Protein AF-A0A3D0JXP5-F1 (afdb_mo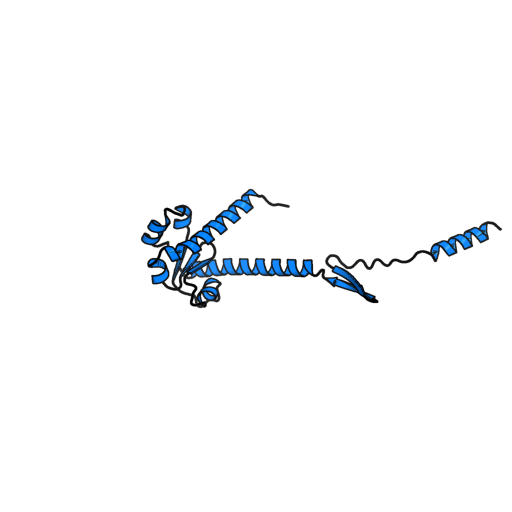nomer)

Sequence (167 aa):
MIAASLRRACLWLLLGAPCTAFAQCPTGQMQICLGSCICIPDPIRVREDGLNLASARLEAWLLQSRQATLNAGTESMPLMIRAQLSSFYDSELLDGVRFRAGMTEEMDAASVLLQHPDVQAVTLVDAGVFRSRAAAEGDAARWGPERWAVQQYVSWRTAEVQQGPQR

Nearest PDB structures (foldseek):
  8reb-assembly1_M  TM=2.096E-01  e=9.221E+00  Klebsiella oxytoca

Foldseek 3Di:
DVVVVVVVVVVVVVVPDPPPVPVPAPPQWDWDDDPHIDTDGDPVVVVVVVVVVVVVVVLVLLVVLVVVLVVVPWDQQDPVLCVVCVVPDPPVLNRQATEDEADDPDPGPFNVVVVPVPQQWDDSLRYIYGPGPCSRPVDSVSCVVVSVVNVVSVVVVVVDVVVPPPD

pLDDT: mean 81.72, std 13.83, range [39.75, 94.69]

Solvent-accessible surface area (backbone atoms only — not comparable to full-atom values): 9756 Å² total; per-residue (Å²): 122,68,70,63,54,55,56,52,55,55,54,55,61,69,74,65,63,79,80,74,73,73,78,75,45,60,93,70,34,40,74,52,74,75,104,55,75,46,68,42,71,33,67,65,55,57,47,51,54,49,51,51,52,51,49,56,50,51,51,52,46,44,54,50,29,33,51,52,48,57,74,73,50,62,43,70,62,54,68,71,45,48,63,71,43,53,86,81,45,59,67,68,62,57,70,66,29,35,32,34,58,45,72,63,97,58,97,28,60,58,39,60,54,52,66,42,84,89,42,53,58,43,61,38,75,55,36,36,39,17,62,32,59,65,54,62,73,72,39,58,74,65,46,48,69,46,49,49,52,32,52,50,54,53,52,51,55,55,50,52,66,73,64,50,88,89,123

Mean predicted aligned error: 12.28 Å

Structure (mmCIF, N/CA/C/O backbone):
data_AF-A0A3D0JXP5-F1
#
_entry.id   AF-A0A3D0JXP5-F1
#
loop_
_atom_site.group_PDB
_atom_site.id
_atom_site.type_symbol
_atom_site.label_atom_id
_atom_site.label_alt_id
_atom_site.label_comp_id
_atom_site.label_asym_id
_atom_site.label_entity_id
_atom_site.label_seq_id
_atom_site.pdbx_PDB_ins_code
_atom_site.Cartn_x
_atom_site.Cartn_y
_atom_site.Cartn_z
_atom_site.occupancy
_atom_site.B_iso_or_equiv
_atom_site.auth_seq_id
_atom_site.auth_comp_id
_atom_site.auth_asym_id
_atom_site.auth_atom_id
_atom_site.pdbx_PDB_model_num
ATOM 1 N N . MET A 1 1 ? 67.309 -6.538 -57.627 1.00 50.81 1 MET A N 1
ATOM 2 C CA . MET A 1 1 ? 66.317 -7.641 -57.565 1.00 50.81 1 MET A CA 1
ATOM 3 C C . MET A 1 1 ? 65.584 -7.753 -56.219 1.00 50.81 1 MET A C 1
ATOM 5 O O . MET A 1 1 ? 64.479 -8.268 -56.218 1.00 50.81 1 MET A O 1
ATOM 9 N N . ILE A 1 2 ? 66.119 -7.221 -55.107 1.00 54.31 2 ILE A N 1
ATOM 10 C CA . ILE A 1 2 ? 65.534 -7.326 -53.746 1.00 54.31 2 ILE A CA 1
ATOM 11 C C . ILE A 1 2 ? 64.316 -6.393 -53.524 1.00 54.31 2 ILE A C 1
ATOM 13 O O . ILE A 1 2 ? 63.362 -6.751 -52.840 1.00 54.31 2 ILE A O 1
ATOM 17 N N . ALA A 1 3 ? 64.287 -5.218 -54.162 1.00 55.81 3 ALA A N 1
ATOM 18 C CA . ALA A 1 3 ? 63.199 -4.244 -53.992 1.00 55.81 3 ALA A CA 1
ATOM 19 C C . ALA A 1 3 ? 61.851 -4.689 -54.605 1.00 55.81 3 ALA A C 1
ATOM 21 O O . ALA A 1 3 ? 60.784 -4.308 -54.125 1.00 55.81 3 ALA A O 1
ATOM 22 N N . ALA A 1 4 ? 61.881 -5.517 -55.655 1.00 55.31 4 ALA A N 1
ATOM 23 C CA . ALA A 1 4 ? 60.673 -5.997 -56.332 1.00 55.31 4 ALA A CA 1
ATOM 24 C C . ALA A 1 4 ? 59.969 -7.121 -55.548 1.00 55.31 4 ALA A C 1
ATOM 26 O O . ALA A 1 4 ? 58.740 -7.205 -55.560 1.00 55.31 4 ALA A O 1
ATOM 27 N N . SER A 1 5 ? 60.735 -7.951 -54.837 1.00 56.38 5 SER A N 1
ATOM 28 C CA . SER A 1 5 ?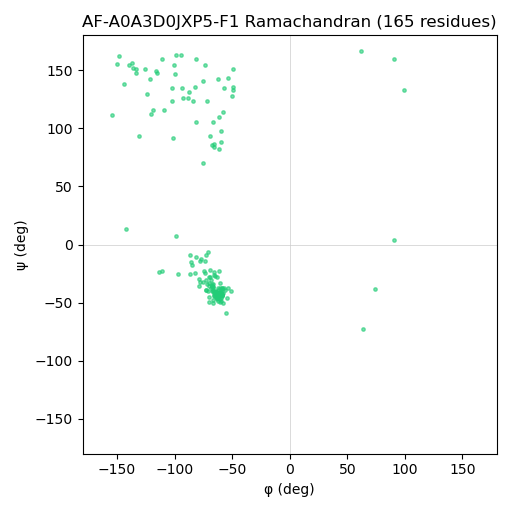 60.227 -9.009 -53.958 1.00 56.38 5 SER A CA 1
ATOM 29 C C . SER A 1 5 ? 59.611 -8.442 -52.676 1.00 56.38 5 SER A C 1
ATOM 31 O O . SER A 1 5 ? 58.537 -8.887 -52.282 1.00 56.38 5 SER A O 1
ATOM 33 N N . LEU A 1 6 ? 60.205 -7.393 -52.091 1.00 57.59 6 LEU A N 1
ATOM 34 C CA . LEU A 1 6 ? 59.637 -6.677 -50.937 1.00 57.59 6 LEU A CA 1
ATOM 35 C C . LEU A 1 6 ? 58.303 -5.990 -51.263 1.00 57.59 6 LEU A C 1
ATOM 37 O O . LEU A 1 6 ? 57.353 -6.075 -50.488 1.00 57.59 6 LEU A O 1
ATOM 41 N N . ARG A 1 7 ? 58.188 -5.374 -52.446 1.00 58.94 7 ARG A N 1
ATOM 42 C CA . ARG A 1 7 ? 56.944 -4.723 -52.888 1.00 58.94 7 ARG A CA 1
ATOM 43 C C . ARG A 1 7 ? 55.806 -5.724 -53.118 1.00 58.94 7 ARG A C 1
ATOM 45 O O . ARG A 1 7 ? 54.659 -5.420 -52.807 1.00 58.94 7 ARG A O 1
ATOM 52 N N . ARG A 1 8 ? 56.117 -6.921 -53.629 1.00 58.47 8 ARG A N 1
ATOM 53 C CA . ARG A 1 8 ? 55.134 -8.002 -53.820 1.00 58.47 8 ARG A CA 1
ATOM 54 C C . ARG A 1 8 ? 54.715 -8.639 -52.495 1.00 58.47 8 ARG A C 1
ATOM 56 O O . ARG A 1 8 ? 53.529 -8.882 -52.317 1.00 58.47 8 ARG A O 1
ATOM 63 N N . ALA A 1 9 ? 55.641 -8.834 -51.556 1.00 60.12 9 ALA A N 1
ATOM 64 C CA . ALA A 1 9 ? 55.318 -9.330 -50.216 1.00 60.12 9 ALA A CA 1
ATOM 65 C C . ALA A 1 9 ? 54.396 -8.362 -49.447 1.00 60.12 9 ALA A C 1
ATOM 67 O O . ALA A 1 9 ? 53.445 -8.797 -48.805 1.00 60.12 9 ALA A O 1
ATOM 68 N N . CYS A 1 10 ? 54.616 -7.051 -49.588 1.00 58.62 10 CYS A N 1
ATOM 69 C CA . CYS A 1 10 ? 53.772 -6.027 -48.964 1.00 58.62 10 CYS A CA 1
ATOM 70 C C . CYS A 1 10 ? 52.346 -5.987 -49.556 1.00 58.62 10 CYS A C 1
ATOM 72 O O . CYS A 1 10 ? 51.373 -5.796 -48.833 1.00 58.62 10 CYS A O 1
ATOM 74 N N . LEU A 1 11 ? 52.208 -6.235 -50.866 1.00 57.44 11 LEU A N 1
ATOM 75 C CA . LEU A 1 11 ? 50.907 -6.329 -51.545 1.00 57.44 11 LEU A CA 1
ATOM 76 C C . LEU A 1 11 ? 50.089 -7.555 -51.106 1.00 57.44 11 LEU A C 1
ATOM 78 O O . LEU A 1 11 ? 48.875 -7.449 -50.972 1.00 57.44 11 LEU A O 1
ATOM 82 N N . TRP A 1 12 ? 50.735 -8.692 -50.829 1.00 58.16 12 TRP A N 1
ATOM 83 C CA . TRP A 1 12 ? 50.047 -9.882 -50.312 1.00 58.16 12 TRP A CA 1
ATOM 84 C C . TRP A 1 12 ? 49.608 -9.736 -48.849 1.00 58.16 12 TRP A C 1
ATOM 86 O O . TRP A 1 12 ? 48.566 -10.269 -48.479 1.00 58.16 12 TRP A O 1
ATOM 96 N N . LEU A 1 13 ? 50.342 -8.968 -48.035 1.00 57.12 13 LEU A N 1
ATOM 97 C CA . LEU A 1 13 ? 49.970 -8.724 -46.637 1.00 57.12 13 LEU A CA 1
ATOM 98 C C . LEU A 1 13 ? 48.723 -7.832 -46.491 1.00 57.12 13 LEU A C 1
ATOM 100 O O . LEU A 1 13 ? 47.986 -7.970 -45.520 1.00 57.12 13 LEU A O 1
ATOM 104 N N . LEU A 1 14 ? 48.459 -6.948 -47.461 1.00 56.75 14 LEU A N 1
ATOM 105 C CA . LEU A 1 14 ? 47.289 -6.060 -47.454 1.00 56.75 14 LEU A CA 1
ATOM 106 C C . LEU A 1 14 ? 46.001 -6.733 -47.960 1.00 56.75 14 LEU A C 1
ATOM 108 O O . LEU A 1 14 ? 44.917 -6.311 -47.572 1.00 56.75 14 LEU A O 1
ATOM 112 N N . LEU A 1 15 ? 46.093 -7.788 -48.782 1.00 56.62 15 LEU A N 1
ATOM 113 C CA . LEU A 1 15 ? 44.920 -8.546 -49.255 1.00 56.62 15 LEU A CA 1
ATOM 114 C C . LEU A 1 15 ? 44.475 -9.669 -48.301 1.00 56.62 15 LEU A C 1
ATOM 116 O O . LEU A 1 15 ? 43.420 -10.261 -48.510 1.00 56.62 15 LEU A O 1
ATOM 120 N N . GLY 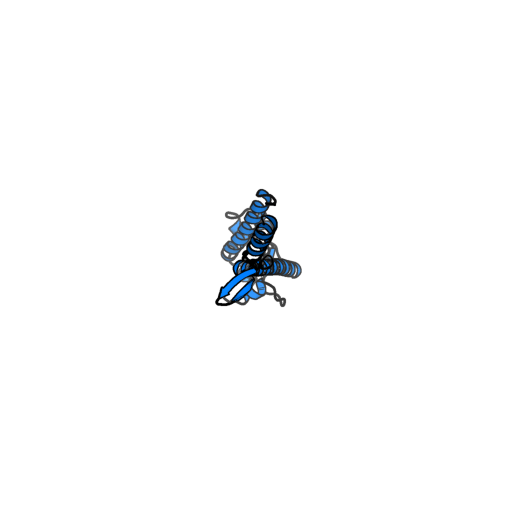A 1 16 ? 45.268 -9.977 -47.272 1.00 50.88 16 GLY A N 1
ATOM 121 C CA . GLY A 1 16 ? 45.022 -11.081 -46.342 1.00 50.88 16 GLY A CA 1
ATOM 122 C C . GLY A 1 16 ? 44.380 -10.687 -45.013 1.00 50.88 16 GLY A C 1
ATOM 123 O O . GLY A 1 16 ? 44.311 -11.533 -44.128 1.00 50.88 16 GLY A O 1
ATOM 124 N N . ALA A 1 17 ? 43.950 -9.436 -44.830 1.00 55.66 17 ALA A N 1
ATOM 125 C CA . ALA A 1 17 ? 43.221 -9.040 -43.630 1.00 55.66 17 ALA A CA 1
ATOM 126 C C . ALA A 1 17 ? 41.746 -9.445 -43.795 1.00 55.66 17 ALA A C 1
ATOM 128 O O . ALA A 1 17 ? 41.033 -8.783 -44.555 1.00 55.66 17 ALA A O 1
ATOM 129 N N . PRO A 1 18 ? 41.244 -10.505 -43.127 1.00 53.53 18 PRO A N 1
ATOM 130 C CA . PRO A 1 18 ? 39.809 -10.682 -43.035 1.00 53.53 18 PRO A CA 1
ATOM 131 C C . PRO A 1 18 ? 39.278 -9.451 -42.304 1.00 53.53 18 PRO A C 1
ATOM 133 O O . PRO A 1 18 ? 39.521 -9.267 -41.112 1.00 53.53 18 PRO A O 1
ATOM 136 N N . CYS A 1 19 ? 38.568 -8.584 -43.024 1.00 46.22 19 CYS A N 1
ATOM 137 C CA . CYS A 1 19 ? 37.633 -7.659 -42.411 1.00 46.22 19 CYS A CA 1
ATOM 138 C C . CYS A 1 19 ? 36.573 -8.513 -41.714 1.00 46.22 19 CYS A C 1
ATOM 140 O O . CYS A 1 19 ? 35.493 -8.754 -42.248 1.00 46.22 19 CYS A O 1
ATOM 142 N N . THR A 1 20 ? 36.870 -8.987 -40.507 1.00 51.84 20 THR A N 1
ATOM 143 C CA . THR A 1 20 ? 35.829 -9.274 -39.537 1.00 51.84 20 THR A CA 1
ATOM 144 C C . THR A 1 20 ? 35.230 -7.917 -39.212 1.00 51.84 20 THR A C 1
ATOM 146 O O . THR A 1 20 ? 35.689 -7.214 -38.311 1.00 51.84 20 THR A O 1
ATOM 149 N N . ALA A 1 21 ? 34.254 -7.501 -40.020 1.00 54.84 21 ALA A N 1
ATOM 150 C CA . ALA A 1 21 ? 33.303 -6.491 -39.623 1.00 54.84 21 ALA A CA 1
ATOM 151 C C . ALA A 1 21 ? 32.608 -7.062 -38.386 1.00 54.84 21 ALA A C 1
ATOM 153 O O . ALA A 1 21 ? 31.624 -7.791 -38.485 1.00 54.84 21 ALA A O 1
ATOM 154 N N . PHE A 1 22 ? 33.182 -6.808 -37.210 1.00 56.94 22 PHE A N 1
ATOM 155 C CA . PHE A 1 22 ? 32.433 -6.878 -35.975 1.00 56.94 22 PHE A CA 1
ATOM 156 C C . PHE A 1 22 ? 31.318 -5.857 -36.162 1.00 56.94 22 PHE A C 1
ATOM 158 O O . PHE A 1 22 ? 31.546 -4.653 -36.054 1.00 56.94 22 PHE A O 1
ATOM 165 N N . ALA A 1 23 ? 30.138 -6.332 -36.550 1.00 58.62 23 ALA A N 1
ATOM 166 C CA . ALA A 1 23 ? 28.923 -5.548 -36.499 1.00 58.62 23 ALA A CA 1
ATOM 167 C C . ALA A 1 23 ? 28.658 -5.299 -35.012 1.00 58.62 23 ALA A C 1
ATOM 169 O O . ALA A 1 23 ? 27.979 -6.067 -34.341 1.00 58.62 23 ALA A O 1
ATOM 170 N N . GLN A 1 24 ? 29.307 -4.275 -34.463 1.00 70.06 24 GLN A N 1
ATOM 171 C CA . GLN A 1 24 ? 29.089 -3.840 -33.097 1.00 70.06 24 GLN A CA 1
ATOM 172 C C . GLN A 1 24 ? 27.693 -3.236 -33.070 1.00 70.06 24 GLN A C 1
ATOM 174 O O . GLN A 1 24 ? 27.493 -2.078 -33.437 1.00 70.06 24 GLN A O 1
ATOM 179 N N . CYS A 1 25 ? 26.707 -4.062 -32.723 1.00 82.44 25 CYS A N 1
ATOM 180 C CA . CYS A 1 25 ? 25.366 -3.574 -32.482 1.00 82.44 25 CYS A CA 1
ATOM 181 C C . CYS A 1 25 ? 25.426 -2.443 -31.438 1.00 82.44 25 CYS A C 1
ATOM 183 O O . CYS A 1 25 ? 26.244 -2.511 -30.513 1.00 82.44 25 CYS A O 1
ATOM 185 N N . PRO A 1 26 ? 24.593 -1.398 -31.580 1.00 85.12 26 PRO A N 1
ATOM 186 C CA . PRO A 1 26 ? 24.478 -0.335 -30.590 1.00 85.12 26 PRO A CA 1
ATOM 187 C C . PRO A 1 26 ? 24.294 -0.890 -29.174 1.00 85.12 26 PRO A C 1
ATOM 189 O O . PRO A 1 26 ? 23.709 -1.959 -28.985 1.00 85.12 26 PRO A O 1
ATOM 192 N N . THR A 1 27 ? 24.753 -0.149 -28.165 1.00 82.62 27 THR A N 1
ATOM 193 C CA . THR A 1 27 ? 24.584 -0.528 -26.757 1.00 82.62 27 THR A CA 1
ATOM 194 C C . THR A 1 27 ? 23.123 -0.882 -26.458 1.00 82.62 27 THR A C 1
ATOM 196 O O . THR A 1 27 ? 22.223 -0.100 -26.751 1.00 82.62 27 THR A O 1
ATOM 199 N N . GLY A 1 28 ? 22.885 -2.056 -25.866 1.00 80.00 28 GLY A N 1
ATOM 200 C CA . GLY A 1 28 ? 21.532 -2.559 -25.580 1.00 80.00 28 GLY A CA 1
ATOM 201 C C . GLY A 1 28 ? 20.915 -3.412 -26.692 1.00 80.00 28 GLY A C 1
ATOM 202 O O . GLY A 1 28 ? 19.769 -3.839 -26.566 1.00 80.00 28 GLY A O 1
ATOM 203 N N . GLN A 1 29 ? 21.665 -3.692 -27.757 1.00 89.19 29 GLN A N 1
ATOM 204 C CA . GLN A 1 29 ? 21.288 -4.645 -28.795 1.00 89.19 29 GLN A CA 1
ATOM 205 C C . GLN A 1 29 ? 22.268 -5.817 -28.827 1.00 89.19 29 GLN A C 1
ATOM 207 O O . GLN A 1 29 ? 23.456 -5.669 -28.539 1.00 89.19 29 GLN A O 1
ATOM 212 N N . MET A 1 30 ? 21.762 -6.984 -29.209 1.00 86.44 30 MET A N 1
ATOM 213 C CA . MET A 1 30 ? 22.559 -8.176 -29.460 1.00 86.44 30 MET A CA 1
ATOM 214 C C . MET A 1 30 ? 22.467 -8.577 -30.929 1.00 86.44 30 MET A C 1
ATOM 216 O O . MET A 1 30 ? 21.448 -8.376 -31.594 1.00 86.44 30 MET A O 1
ATOM 220 N N . GLN A 1 31 ? 23.553 -9.149 -31.434 1.00 89.44 31 GLN A N 1
ATOM 221 C CA . GLN A 1 31 ? 23.626 -9.641 -32.800 1.00 89.44 31 GLN A CA 1
ATOM 222 C C . GLN A 1 31 ? 23.116 -11.082 -32.861 1.00 89.44 31 GLN A C 1
ATOM 224 O O . GLN A 1 31 ? 23.565 -11.934 -32.094 1.00 89.44 31 GLN A O 1
ATOM 229 N N . ILE A 1 32 ? 22.217 -11.368 -33.802 1.00 87.62 32 ILE A N 1
ATOM 230 C CA . ILE A 1 32 ? 21.754 -12.727 -34.107 1.00 87.62 32 ILE A CA 1
ATOM 231 C C . ILE A 1 32 ? 22.009 -12.994 -35.592 1.00 87.62 32 ILE A C 1
ATOM 233 O O . ILE A 1 32 ? 21.648 -12.176 -36.438 1.00 87.62 32 ILE A O 1
ATOM 237 N N . CYS A 1 33 ? 22.646 -14.124 -35.913 1.00 89.88 33 CYS A N 1
ATOM 238 C CA . CYS A 1 33 ? 23.036 -14.481 -37.279 1.00 89.88 33 CYS A CA 1
ATOM 239 C C . CYS A 1 33 ? 22.379 -15.798 -37.719 1.00 89.88 33 CYS A C 1
ATOM 241 O O . CYS A 1 33 ? 22.733 -16.865 -37.225 1.00 89.88 33 CYS A O 1
ATOM 243 N N . LEU A 1 34 ? 21.461 -15.725 -38.687 1.00 86.69 34 LEU A N 1
ATOM 244 C CA . LEU A 1 34 ? 20.938 -16.875 -39.437 1.00 86.69 34 LEU A CA 1
ATOM 245 C C . LEU A 1 34 ? 20.995 -16.533 -40.931 1.00 86.69 34 LEU A C 1
ATOM 247 O O . LEU A 1 34 ? 20.108 -15.863 -41.451 1.00 86.69 34 LEU A O 1
ATOM 251 N N . GLY A 1 35 ? 22.078 -16.914 -41.615 1.00 88.06 35 GLY A N 1
ATOM 252 C CA . GLY A 1 35 ? 22.343 -16.559 -43.023 1.00 88.06 35 GLY A CA 1
ATOM 253 C C . GLY A 1 35 ? 22.768 -15.098 -43.241 1.00 88.06 35 GLY A C 1
ATOM 254 O O . 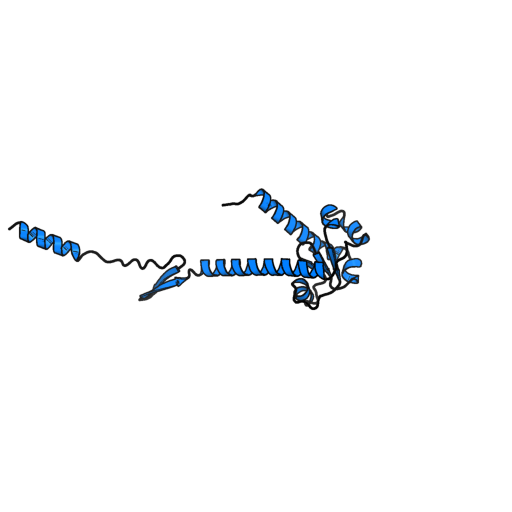GLY A 1 35 ? 23.694 -14.831 -43.999 1.00 88.06 35 GLY A O 1
ATOM 255 N N . SER A 1 36 ? 22.166 -14.165 -42.507 1.00 83.38 36 SER A N 1
ATOM 256 C CA . SER A 1 36 ? 22.589 -12.770 -42.356 1.00 83.38 36 SER A CA 1
ATOM 257 C C . SER A 1 36 ? 22.498 -12.362 -40.888 1.00 83.38 36 SER A C 1
ATOM 259 O O . SER A 1 36 ? 21.677 -12.906 -40.146 1.00 83.38 36 SER A O 1
ATOM 261 N N . CYS A 1 37 ? 23.324 -11.411 -40.465 1.00 88.38 37 CYS A N 1
ATOM 262 C CA . CYS A 1 37 ? 23.288 -10.901 -39.101 1.00 88.38 37 CYS A CA 1
ATOM 263 C C . CYS A 1 37 ? 22.406 -9.659 -38.996 1.00 88.38 37 CYS A C 1
ATOM 265 O O . CYS A 1 37 ? 22.530 -8.742 -39.805 1.00 88.38 37 CYS A O 1
ATOM 267 N N . ILE A 1 38 ? 21.567 -9.619 -37.966 1.00 89.56 38 ILE A N 1
ATOM 268 C CA . ILE A 1 38 ? 20.761 -8.453 -37.601 1.00 89.56 38 ILE A CA 1
ATOM 269 C C . ILE A 1 38 ? 21.007 -8.091 -36.137 1.00 89.56 38 ILE A C 1
ATOM 271 O O . ILE A 1 38 ? 21.311 -8.958 -35.316 1.00 89.56 38 ILE A O 1
ATOM 275 N N . CYS A 1 39 ? 20.871 -6.807 -35.819 1.00 91.19 39 CYS A N 1
ATOM 276 C CA . CYS A 1 39 ? 20.871 -6.326 -34.445 1.00 91.19 39 CYS A CA 1
ATOM 277 C C . CYS A 1 39 ? 19.431 -6.269 -33.940 1.00 91.19 39 CYS A C 1
ATOM 279 O O . CYS A 1 39 ? 18.571 -5.661 -34.576 1.00 91.19 39 CYS A O 1
ATOM 281 N N . ILE A 1 40 ? 19.172 -6.916 -32.810 1.00 90.06 40 ILE A N 1
ATOM 282 C CA . ILE A 1 40 ? 17.863 -6.932 -32.154 1.00 90.06 40 ILE A CA 1
ATOM 283 C C . ILE A 1 40 ? 18.056 -6.371 -30.741 1.00 90.06 40 ILE A C 1
ATOM 285 O O . ILE A 1 40 ? 19.098 -6.635 -30.134 1.00 90.06 40 ILE A O 1
ATOM 289 N N . PRO A 1 41 ? 17.104 -5.586 -30.202 1.00 90.00 41 PRO A N 1
ATOM 290 C CA . PRO A 1 41 ? 17.116 -5.210 -28.793 1.00 90.00 41 PRO A CA 1
ATOM 291 C C . PRO A 1 41 ? 17.312 -6.436 -27.903 1.00 90.00 41 PRO A C 1
ATOM 293 O O . PRO A 1 41 ? 16.686 -7.470 -28.132 1.00 90.00 41 PRO A O 1
ATOM 296 N N . ASP A 1 42 ? 18.180 -6.322 -26.902 1.00 89.25 42 ASP A N 1
ATOM 297 C CA . ASP A 1 42 ? 18.377 -7.385 -25.921 1.00 89.25 42 ASP A CA 1
ATOM 298 C C . ASP A 1 42 ? 17.027 -7.683 -25.233 1.00 89.25 42 ASP A C 1
ATOM 300 O O . ASP A 1 42 ? 16.491 -6.813 -24.535 1.00 89.25 42 ASP A O 1
ATOM 304 N N . PRO A 1 43 ? 16.445 -8.880 -25.433 1.00 86.62 43 PRO A N 1
ATOM 305 C CA . PRO A 1 43 ? 15.106 -9.189 -24.949 1.00 86.62 43 PRO A CA 1
ATOM 306 C C . PRO A 1 43 ? 15.031 -9.198 -23.420 1.00 86.62 43 PRO A C 1
ATOM 308 O O . PRO A 1 43 ? 13.963 -8.935 -22.866 1.00 86.62 43 PRO A O 1
ATOM 311 N N . ILE A 1 44 ? 16.146 -9.467 -22.731 1.00 88.31 44 ILE A N 1
ATOM 312 C CA . ILE A 1 44 ? 16.203 -9.396 -21.272 1.00 88.31 44 ILE A CA 1
ATOM 313 C C . ILE A 1 44 ? 16.109 -7.938 -20.838 1.00 88.31 44 ILE A C 1
ATOM 315 O O . ILE A 1 44 ? 15.249 -7.611 -20.030 1.00 88.31 44 ILE A O 1
ATOM 3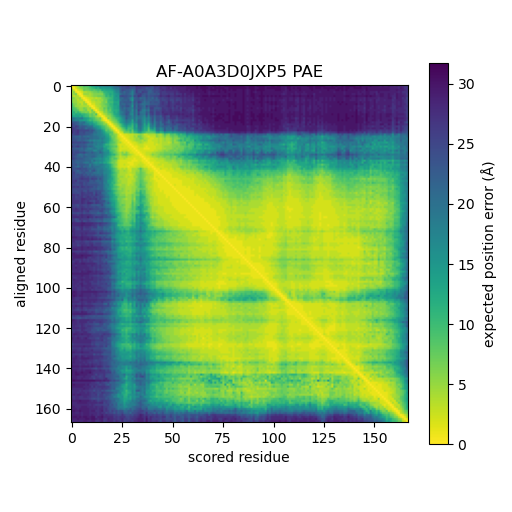19 N N . ARG A 1 45 ? 16.911 -7.045 -21.428 1.00 87.00 45 ARG A N 1
ATOM 320 C CA . ARG A 1 45 ? 16.867 -5.611 -21.096 1.00 87.00 45 ARG A CA 1
ATOM 321 C C . ARG A 1 45 ? 15.513 -4.988 -21.380 1.00 87.00 45 ARG A C 1
ATOM 323 O O . ARG A 1 45 ? 14.970 -4.328 -20.510 1.00 87.00 45 ARG A O 1
ATOM 330 N N . VAL A 1 46 ? 14.935 -5.249 -22.553 1.00 89.50 46 VAL A N 1
ATOM 331 C CA . VAL A 1 46 ? 13.607 -4.722 -22.905 1.00 89.50 46 VAL A CA 1
ATOM 332 C C . VAL A 1 46 ? 12.547 -5.181 -21.903 1.00 89.50 46 VAL A C 1
ATOM 334 O O . VAL A 1 46 ? 11.667 -4.402 -21.537 1.00 89.50 46 VAL A O 1
ATOM 337 N N . ARG A 1 47 ? 12.631 -6.432 -21.432 1.00 92.06 47 ARG A N 1
ATOM 338 C CA . ARG A 1 47 ? 11.731 -6.935 -20.394 1.00 92.06 47 ARG A CA 1
ATOM 339 C C . ARG A 1 47 ? 11.958 -6.228 -19.062 1.00 92.06 47 A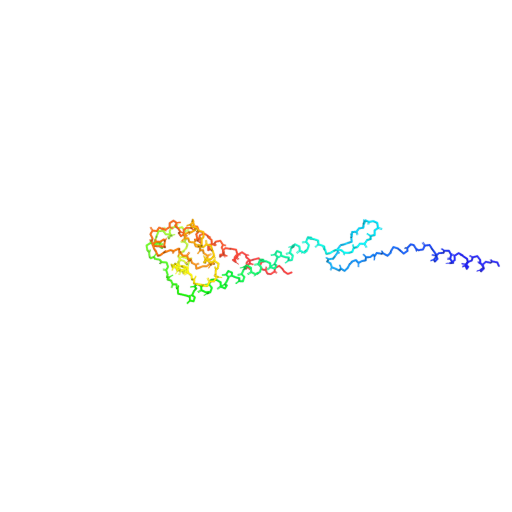RG A C 1
ATOM 341 O O . ARG A 1 47 ? 10.982 -5.777 -18.475 1.00 92.06 47 ARG A O 1
ATOM 348 N N . GLU A 1 48 ? 13.199 -6.134 -18.594 1.00 92.62 48 GLU A N 1
ATOM 349 C CA . GLU A 1 48 ? 13.517 -5.470 -17.323 1.00 92.62 48 GLU A CA 1
ATOM 350 C C . GLU A 1 48 ? 13.119 -3.988 -17.348 1.00 92.62 48 GLU A C 1
ATOM 352 O O . GLU A 1 48 ? 12.453 -3.517 -16.432 1.00 92.62 48 GLU A O 1
ATOM 357 N N . ASP A 1 49 ? 13.417 -3.263 -18.427 1.00 90.75 49 ASP A N 1
ATOM 358 C CA . ASP A 1 49 ? 13.003 -1.868 -18.612 1.00 90.75 49 ASP A CA 1
ATOM 359 C C . ASP A 1 49 ? 11.474 -1.735 -18.610 1.00 90.75 49 ASP A C 1
ATOM 361 O O . ASP A 1 49 ? 10.918 -0.830 -17.984 1.00 90.75 49 ASP A O 1
ATOM 365 N N . GLY A 1 50 ? 10.778 -2.668 -19.268 1.00 92.00 50 GLY A N 1
ATOM 366 C CA . GLY A 1 50 ? 9.319 -2.741 -19.253 1.00 92.00 50 GLY A CA 1
ATOM 367 C C . GLY A 1 50 ? 8.753 -2.984 -17.851 1.00 92.00 50 GLY A C 1
ATOM 368 O O . GLY A 1 50 ? 7.802 -2.310 -17.454 1.00 92.00 50 GLY A O 1
ATOM 369 N N . LEU A 1 51 ? 9.348 -3.903 -17.085 1.00 94.12 51 LEU A N 1
ATOM 370 C CA . LEU A 1 51 ? 8.957 -4.194 -15.703 1.00 94.12 51 LEU A CA 1
ATOM 371 C C . LEU A 1 51 ? 9.227 -3.005 -14.776 1.00 94.12 51 LEU A C 1
ATOM 373 O O . LEU A 1 51 ? 8.360 -2.663 -13.978 1.00 94.12 51 LEU A O 1
ATOM 377 N N . ASN A 1 52 ? 10.371 -2.336 -14.927 1.00 92.44 52 ASN A N 1
ATOM 378 C CA . ASN A 1 52 ? 10.733 -1.143 -14.161 1.00 92.44 52 ASN A CA 1
ATOM 379 C C . ASN A 1 52 ? 9.797 0.036 -14.453 1.00 92.44 52 ASN A C 1
ATOM 381 O O . ASN A 1 52 ? 9.388 0.765 -13.551 1.00 92.44 52 ASN A O 1
ATOM 385 N N . LEU A 1 53 ? 9.414 0.227 -15.717 1.00 94.50 53 LEU A N 1
ATOM 386 C CA . LEU A 1 53 ? 8.428 1.243 -16.070 1.00 94.50 53 LEU A CA 1
ATOM 387 C C . LEU A 1 53 ? 7.054 0.905 -15.481 1.00 94.50 53 LEU A C 1
ATOM 389 O O . LEU A 1 53 ? 6.385 1.783 -14.935 1.00 94.50 53 LEU A O 1
ATOM 393 N N . ALA A 1 54 ? 6.625 -0.354 -15.587 1.00 94.69 54 ALA A N 1
ATOM 394 C CA . ALA A 1 54 ? 5.348 -0.800 -15.044 1.00 94.69 54 ALA A CA 1
ATOM 395 C C . ALA A 1 54 ? 5.295 -0.655 -13.514 1.00 94.69 54 ALA A C 1
ATOM 397 O O . ALA A 1 54 ? 4.296 -0.154 -12.994 1.00 94.69 54 ALA A O 1
ATOM 398 N N . SER A 1 55 ? 6.365 -1.024 -12.803 1.00 93.19 55 SER A N 1
ATOM 399 C CA . SER A 1 55 ? 6.450 -0.895 -11.345 1.00 93.19 55 SER A CA 1
ATOM 400 C C . SER A 1 55 ? 6.386 0.567 -10.906 1.00 93.19 55 SER A C 1
ATOM 402 O O . SER A 1 55 ? 5.553 0.903 -10.067 1.00 93.19 55 SER A O 1
ATOM 404 N N . ALA A 1 56 ? 7.151 1.457 -11.545 1.00 92.75 56 ALA A N 1
ATOM 405 C CA . ALA A 1 56 ? 7.129 2.888 -11.240 1.00 92.75 56 ALA A CA 1
ATOM 406 C C . ALA A 1 56 ? 5.742 3.516 -11.471 1.00 92.75 56 ALA A C 1
ATOM 408 O O . ALA A 1 56 ? 5.292 4.375 -10.711 1.00 92.75 56 ALA A O 1
ATOM 409 N N . ARG A 1 57 ? 5.025 3.083 -12.517 1.00 93.94 57 ARG A N 1
ATOM 410 C CA . ARG A 1 57 ? 3.655 3.552 -12.785 1.00 93.94 57 ARG A CA 1
ATOM 411 C C . ARG A 1 57 ? 2.651 3.021 -11.772 1.00 93.94 57 ARG A C 1
ATOM 413 O O . ARG A 1 57 ? 1.772 3.774 -11.357 1.00 93.94 57 ARG A O 1
ATOM 420 N N . LEU A 1 58 ? 2.780 1.758 -11.377 1.00 92.44 58 LEU A N 1
ATOM 421 C CA . LEU A 1 58 ? 1.940 1.159 -10.346 1.00 92.44 58 LEU A CA 1
ATOM 422 C C . LEU A 1 58 ? 2.142 1.863 -9.001 1.00 92.44 58 LEU A C 1
ATOM 424 O O . LEU A 1 58 ? 1.164 2.229 -8.357 1.00 92.44 58 LEU A O 1
ATOM 428 N N . GLU A 1 59 ? 3.390 2.115 -8.610 1.00 91.62 59 GLU A N 1
ATOM 429 C CA . GLU A 1 59 ? 3.716 2.855 -7.390 1.00 91.62 59 GLU A CA 1
ATOM 430 C C . GLU A 1 59 ? 3.091 4.255 -7.403 1.00 91.62 59 GLU A C 1
ATOM 432 O O . GLU A 1 59 ? 2.374 4.625 -6.471 1.00 91.62 59 GLU A O 1
ATOM 437 N N . ALA A 1 60 ? 3.282 5.009 -8.490 1.00 92.88 60 ALA A N 1
ATOM 438 C CA . ALA A 1 60 ? 2.694 6.336 -8.633 1.00 92.88 60 ALA A CA 1
ATOM 439 C C . ALA A 1 60 ? 1.160 6.302 -8.520 1.00 92.88 60 ALA A C 1
ATOM 441 O O . ALA A 1 60 ? 0.569 7.145 -7.843 1.00 92.88 60 ALA A O 1
ATOM 442 N N . TRP A 1 61 ? 0.511 5.307 -9.132 1.00 93.25 61 TRP A N 1
ATOM 443 C CA . TRP A 1 61 ? -0.938 5.145 -9.048 1.00 93.25 61 TRP A CA 1
ATOM 444 C C . TRP A 1 61 ? -1.412 4.785 -7.634 1.00 93.25 61 TRP A C 1
ATOM 446 O O . TRP A 1 61 ? -2.424 5.325 -7.185 1.00 93.25 61 TRP A O 1
ATOM 456 N N . LEU A 1 62 ? -0.682 3.942 -6.895 1.00 92.06 62 LEU A N 1
ATOM 457 C CA . LEU A 1 62 ? -0.991 3.623 -5.494 1.00 92.06 62 LEU A CA 1
ATOM 458 C C . LEU A 1 62 ? -0.880 4.862 -4.596 1.00 92.06 62 LEU A C 1
ATOM 460 O O . LEU A 1 62 ? -1.775 5.120 -3.789 1.00 92.0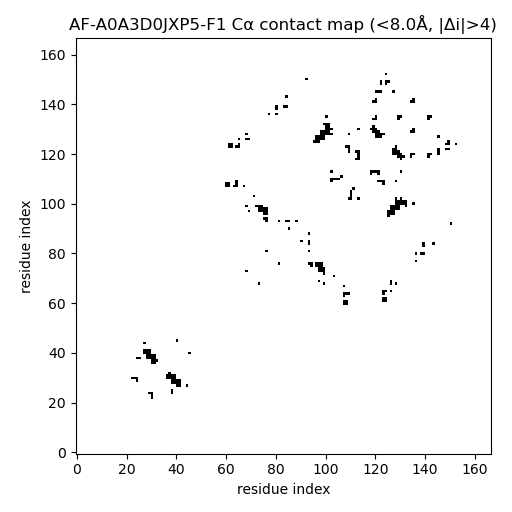6 62 LEU A O 1
ATOM 464 N N . LEU A 1 63 ? 0.177 5.663 -4.765 1.00 93.12 63 LEU A N 1
ATOM 465 C CA . LEU A 1 63 ? 0.375 6.907 -4.014 1.00 93.12 63 LEU A CA 1
ATOM 466 C C . LEU A 1 63 ? -0.700 7.951 -4.342 1.00 93.12 63 LEU A C 1
ATOM 468 O O . LEU A 1 63 ? -1.239 8.591 -3.437 1.00 93.12 63 LEU A O 1
ATOM 472 N N . GLN A 1 64 ? -1.064 8.090 -5.618 1.00 93.31 64 GLN A N 1
ATOM 473 C CA . GLN A 1 64 ? -2.154 8.969 -6.036 1.00 93.31 64 GLN A CA 1
ATOM 474 C C . GLN A 1 64 ? -3.500 8.504 -5.460 1.00 93.31 64 GLN A C 1
ATOM 476 O O . GLN A 1 64 ? -4.242 9.310 -4.903 1.00 93.31 64 GLN A O 1
ATOM 481 N N . SER A 1 65 ? -3.783 7.202 -5.526 1.00 92.94 65 SER A N 1
ATOM 482 C CA . SER A 1 65 ? -5.001 6.588 -4.976 1.00 92.94 65 SER A CA 1
ATOM 483 C C . SER A 1 65 ? -5.118 6.804 -3.467 1.00 92.94 65 SER A C 1
ATOM 485 O O . SER A 1 65 ? -6.192 7.118 -2.946 1.00 92.94 65 SER A O 1
ATOM 487 N N . ARG A 1 66 ? -3.993 6.687 -2.751 1.00 92.44 66 ARG A N 1
ATOM 488 C CA . ARG A 1 66 ? -3.908 7.011 -1.326 1.00 92.44 66 ARG A CA 1
ATOM 489 C C . ARG A 1 66 ? -4.279 8.472 -1.086 1.00 92.44 66 ARG A C 1
ATOM 491 O O . ARG A 1 66 ? -5.098 8.755 -0.216 1.00 92.44 66 ARG A O 1
ATOM 498 N N . GLN A 1 67 ? -3.703 9.401 -1.849 1.00 92.25 67 GLN A N 1
ATOM 499 C CA . GLN A 1 67 ? -3.987 10.823 -1.673 1.00 92.25 67 GLN A CA 1
ATOM 500 C C . GLN A 1 67 ? -5.456 11.157 -1.965 1.00 92.25 67 GLN A C 1
ATOM 502 O O . GLN A 1 67 ? -6.066 11.904 -1.202 1.00 92.25 67 GLN A O 1
ATOM 507 N N . ALA A 1 68 ? -6.045 10.565 -3.006 1.00 90.44 68 ALA A N 1
ATOM 508 C CA . ALA A 1 68 ? -7.472 10.689 -3.302 1.00 90.44 68 ALA A CA 1
ATOM 509 C C . ALA A 1 68 ? -8.339 10.180 -2.138 1.00 90.44 68 ALA A C 1
ATOM 511 O O . ALA A 1 68 ? -9.270 10.860 -1.709 1.00 90.44 68 ALA A O 1
ATOM 512 N N . THR A 1 69 ? -7.973 9.037 -1.547 1.00 90.94 69 THR A N 1
ATOM 513 C CA . THR A 1 69 ? -8.650 8.487 -0.362 1.00 90.94 69 THR A CA 1
ATOM 514 C C . THR A 1 69 ? -8.603 9.454 0.819 1.00 90.94 69 THR A C 1
ATOM 516 O O . THR A 1 69 ? -9.631 9.695 1.450 1.00 90.94 69 THR A O 1
ATOM 519 N N . LEU A 1 70 ? -7.435 10.037 1.105 1.00 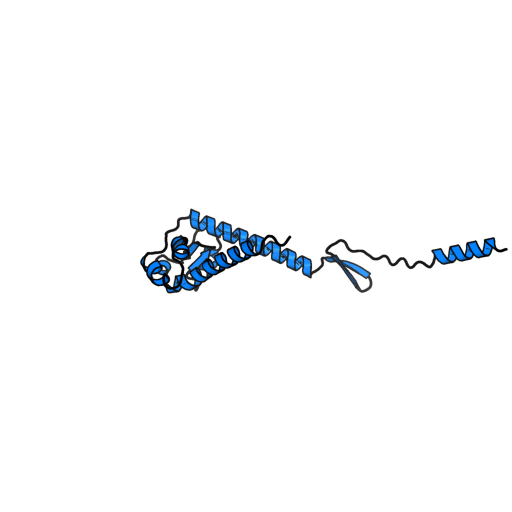91.19 70 LEU A N 1
ATOM 520 C CA . LEU A 1 70 ? -7.281 11.020 2.180 1.00 91.19 70 LEU A CA 1
ATOM 521 C C . LEU A 1 70 ? -8.104 12.289 1.919 1.00 91.19 70 LEU A C 1
ATOM 523 O O . LEU A 1 70 ? -8.773 12.777 2.830 1.00 91.19 70 LEU A O 1
ATOM 527 N N . ASN A 1 71 ? -8.094 12.786 0.679 1.00 90.69 71 ASN A N 1
ATOM 528 C CA . ASN A 1 71 ? -8.827 13.986 0.268 1.00 90.69 71 ASN A CA 1
ATOM 529 C C . ASN A 1 71 ? -10.350 13.793 0.317 1.00 90.69 71 ASN A C 1
ATOM 531 O O . ASN A 1 71 ? -11.073 14.728 0.646 1.00 90.69 71 ASN A O 1
ATOM 535 N N . ALA A 1 72 ? -10.834 12.583 0.028 1.00 88.50 72 ALA A N 1
ATOM 536 C CA . ALA A 1 72 ? -12.249 12.222 0.116 1.00 88.50 72 ALA A CA 1
ATOM 537 C C . ALA A 1 72 ? -12.772 12.128 1.564 1.00 88.50 72 ALA A C 1
ATOM 539 O O . ALA A 1 72 ? -13.972 11.958 1.773 1.00 88.50 72 ALA A O 1
ATOM 540 N N . GLY A 1 73 ? -11.887 12.245 2.558 1.00 90.25 73 GLY A N 1
ATOM 541 C CA . GLY A 1 73 ? -12.218 12.176 3.975 1.00 90.25 73 GLY A CA 1
ATOM 542 C C . GLY A 1 73 ? -11.922 10.805 4.574 1.00 90.25 73 GLY A C 1
ATOM 543 O O . GLY A 1 73 ? -12.276 9.760 4.027 1.00 90.25 73 GLY A O 1
ATOM 544 N N . THR A 1 74 ? -11.265 10.818 5.734 1.00 92.94 74 THR A N 1
ATOM 545 C CA . THR A 1 74 ? -10.923 9.611 6.493 1.00 92.94 74 THR A CA 1
ATOM 546 C C . THR A 1 74 ? -11.112 9.816 7.986 1.00 92.94 74 THR A C 1
ATOM 548 O O . THR A 1 74 ? -10.978 10.926 8.505 1.00 92.94 74 THR A O 1
ATOM 551 N N . GLU A 1 75 ? -11.339 8.719 8.694 1.00 93.38 75 GLU A N 1
ATOM 552 C CA . GLU A 1 75 ? -11.495 8.646 10.141 1.00 93.38 75 GLU A CA 1
ATOM 553 C C . GLU A 1 75 ? -10.305 7.928 10.792 1.00 93.38 75 GLU A C 1
ATOM 555 O O . GLU A 1 75 ? -9.547 7.206 10.139 1.00 93.38 75 GLU A O 1
ATOM 560 N N . SER A 1 76 ? -10.114 8.162 12.093 1.00 92.38 76 SER A N 1
ATOM 561 C CA . SER A 1 76 ? -9.163 7.392 12.907 1.00 92.38 76 SER A CA 1
ATOM 562 C C . SER A 1 76 ? -9.727 6.005 13.182 1.00 92.38 76 SER A C 1
ATOM 564 O O . SER A 1 76 ? -10.942 5.854 13.248 1.00 92.38 76 SER A O 1
ATOM 566 N N . MET A 1 77 ? -8.872 5.012 13.425 1.00 91.12 77 MET A N 1
ATOM 567 C CA . MET A 1 77 ? -9.326 3.672 13.807 1.00 91.12 77 MET A CA 1
ATOM 568 C C . MET A 1 77 ? -10.362 3.709 14.954 1.00 91.12 77 MET A C 1
ATOM 570 O O . MET A 1 77 ? -10.117 4.370 15.970 1.00 91.12 77 MET A O 1
ATOM 574 N N . PRO A 1 78 ? -11.486 2.972 14.847 1.00 92.50 78 PRO A N 1
ATOM 575 C CA . PRO A 1 78 ? -12.456 2.880 15.931 1.00 92.50 78 PRO A CA 1
ATOM 576 C C . PRO A 1 78 ? -11.806 2.356 17.216 1.00 92.50 78 PRO A C 1
ATOM 578 O O . PRO A 1 78 ? -11.088 1.354 17.193 1.00 92.50 78 PRO A O 1
ATOM 581 N N . LEU A 1 79 ? -12.095 2.997 18.354 1.00 92.00 79 LEU A N 1
ATOM 582 C CA . LEU A 1 79 ? -11.456 2.687 19.642 1.00 92.00 79 LEU A CA 1
ATOM 583 C C . LEU A 1 79 ? -11.551 1.204 20.021 1.00 92.00 79 LEU A C 1
ATOM 585 O O . LEU A 1 79 ? -10.597 0.643 20.556 1.00 92.00 79 LEU A O 1
ATOM 589 N N . MET A 1 80 ? -12.679 0.558 19.716 1.00 91.69 80 MET A N 1
ATOM 590 C CA . MET A 1 80 ? -12.873 -0.855 20.043 1.00 91.69 80 MET A CA 1
ATOM 591 C C . MET A 1 80 ? -12.042 -1.801 19.184 1.00 91.69 80 MET A C 1
ATOM 593 O O . MET A 1 80 ? -11.562 -2.810 19.694 1.00 91.69 80 MET A O 1
ATOM 597 N N . ILE A 1 81 ? -11.818 -1.456 17.917 1.00 92.69 81 ILE A N 1
ATOM 598 C CA . ILE A 1 81 ? -10.913 -2.197 17.037 1.00 92.69 81 ILE A CA 1
ATOM 599 C C . ILE A 1 81 ? -9.468 -1.987 17.494 1.00 92.69 81 ILE A C 1
ATOM 601 O O . ILE A 1 81 ? -8.725 -2.953 17.658 1.00 92.69 81 ILE A O 1
ATOM 605 N N . ARG A 1 82 ? -9.089 -0.738 17.793 1.00 93.25 82 ARG A N 1
ATOM 606 C CA . ARG A 1 82 ? -7.757 -0.395 18.314 1.00 93.25 82 ARG A CA 1
ATOM 607 C C . ARG A 1 82 ? -7.416 -1.190 19.568 1.00 93.25 82 ARG A C 1
ATOM 609 O O . ARG A 1 82 ? -6.327 -1.745 19.659 1.00 93.25 82 ARG A O 1
ATOM 616 N N . ALA A 1 83 ? -8.353 -1.284 20.512 1.00 91.69 83 ALA A N 1
ATOM 617 C CA . ALA A 1 83 ? -8.159 -2.043 21.743 1.00 91.69 83 ALA A CA 1
ATOM 618 C C . ALA A 1 83 ? -7.867 -3.530 21.464 1.00 91.69 83 ALA A C 1
ATOM 620 O O . ALA A 1 83 ? -6.954 -4.092 22.065 1.00 91.69 83 ALA A O 1
ATOM 621 N N . GLN A 1 84 ? -8.572 -4.146 20.511 1.00 91.50 84 GLN A N 1
ATOM 622 C CA . GLN A 1 84 ? -8.382 -5.556 20.139 1.00 91.50 84 GLN A CA 1
ATOM 623 C C . GLN A 1 84 ? -7.053 -5.815 19.418 1.00 91.50 84 GLN A C 1
ATOM 625 O O . GLN A 1 84 ? -6.466 -6.882 19.571 1.00 91.50 84 GLN A O 1
ATOM 630 N N . LEU A 1 85 ? -6.571 -4.845 18.640 1.00 91.44 85 LEU A N 1
ATOM 631 C CA . LEU A 1 85 ? -5.322 -4.963 17.885 1.00 91.44 85 LEU A CA 1
ATOM 632 C C . LEU A 1 85 ? -4.079 -4.583 18.702 1.00 91.44 85 LEU A C 1
ATOM 634 O O . LEU A 1 85 ? -2.966 -4.912 18.297 1.00 91.44 85 LEU A O 1
ATOM 638 N N . SER A 1 86 ? -4.257 -3.923 19.850 1.00 91.31 86 SER A N 1
ATOM 639 C CA . SER A 1 86 ? -3.159 -3.382 20.666 1.00 91.31 86 SER A CA 1
ATOM 640 C C . SER A 1 86 ? -2.175 -4.432 21.191 1.00 91.31 86 SER A C 1
ATOM 642 O O . SER A 1 86 ? -1.027 -4.105 21.465 1.00 91.31 86 SER A O 1
ATOM 644 N N . SER A 1 87 ? -2.584 -5.699 21.297 1.00 90.81 87 SER A N 1
ATOM 645 C CA . SER A 1 87 ? -1.688 -6.796 21.684 1.00 90.81 87 SER A CA 1
ATOM 646 C C . SER A 1 87 ? -0.778 -7.286 20.555 1.00 90.81 87 SER A C 1
ATOM 648 O O . SER A 1 87 ? 0.154 -8.039 20.822 1.00 90.81 87 SER A O 1
ATOM 650 N N . PHE A 1 88 ? -1.060 -6.915 19.303 1.00 88.38 88 PHE A N 1
ATOM 651 C CA . PHE A 1 88 ? -0.366 -7.432 18.118 1.00 88.38 88 PHE A CA 1
ATOM 652 C C . PHE A 1 88 ? 0.464 -6.375 17.387 1.00 88.38 88 PHE A C 1
ATOM 654 O O . PHE A 1 88 ? 1.400 -6.730 16.675 1.00 88.38 88 PHE A O 1
ATOM 661 N N . TYR A 1 89 ? 0.127 -5.095 17.545 1.00 89.00 89 TYR A N 1
ATOM 662 C CA . TYR A 1 89 ? 0.737 -3.991 16.808 1.00 89.00 89 TYR A CA 1
ATOM 663 C C . TYR A 1 89 ? 1.103 -2.839 17.740 1.00 89.00 89 TYR A C 1
ATOM 665 O O . TYR A 1 89 ? 0.428 -2.609 18.743 1.00 89.00 89 TYR A O 1
ATOM 673 N N . ASP A 1 90 ? 2.143 -2.088 17.373 1.00 90.06 90 ASP A N 1
ATOM 674 C CA . ASP A 1 90 ? 2.543 -0.890 18.109 1.00 90.06 90 ASP A CA 1
ATOM 675 C C . ASP A 1 90 ? 1.434 0.174 18.080 1.00 90.06 90 ASP A C 1
ATOM 677 O O . ASP A 1 90 ? 0.762 0.381 17.064 1.00 90.06 90 ASP A O 1
ATOM 681 N N . SER A 1 91 ? 1.269 0.879 19.197 1.00 89.50 91 SER A N 1
ATOM 682 C CA . SER A 1 91 ? 0.401 2.048 19.308 1.00 89.50 91 SER A CA 1
ATOM 683 C C . SER A 1 91 ? 0.642 3.097 18.220 1.00 89.50 91 SER A C 1
ATOM 685 O O . SER A 1 91 ? -0.331 3.608 17.674 1.00 89.50 91 SER A O 1
ATOM 687 N N . GLU A 1 92 ? 1.896 3.371 17.845 1.00 89.12 92 GLU A N 1
ATOM 688 C CA . GLU A 1 92 ? 2.226 4.355 16.809 1.00 89.12 92 GLU A CA 1
ATOM 689 C C . GLU A 1 92 ? 1.667 3.932 15.442 1.00 89.12 92 GLU A C 1
ATOM 691 O O . GLU A 1 92 ? 1.073 4.743 14.728 1.00 89.12 92 GLU A O 1
ATOM 696 N N . LEU A 1 93 ? 1.766 2.639 15.107 1.00 87.12 93 LEU A N 1
ATOM 697 C CA . LEU A 1 93 ? 1.182 2.086 13.884 1.00 87.12 93 LEU A CA 1
ATOM 698 C C . LEU A 1 93 ? -0.346 2.218 13.902 1.00 87.12 93 LEU A C 1
ATOM 700 O O . LEU A 1 93 ? -0.953 2.606 12.906 1.00 87.12 93 LEU A O 1
ATOM 704 N N . LEU A 1 94 ? -0.981 1.874 15.023 1.00 90.56 94 LEU A N 1
ATOM 705 C CA . LEU A 1 94 ? -2.439 1.908 15.138 1.00 90.56 94 LEU A CA 1
ATOM 706 C C . LEU A 1 94 ? -2.995 3.338 15.098 1.00 90.56 94 LEU A C 1
ATOM 708 O O . LEU A 1 94 ? -4.061 3.548 14.516 1.00 90.56 94 LEU A O 1
ATOM 712 N N . ASP A 1 95 ? -2.270 4.298 15.671 1.00 90.19 95 ASP A N 1
ATOM 713 C CA . ASP A 1 95 ? -2.657 5.710 15.734 1.00 90.19 95 ASP A CA 1
ATOM 714 C C . ASP A 1 95 ? -2.388 6.450 14.415 1.00 90.19 95 ASP A C 1
ATOM 716 O O . ASP A 1 95 ? -3.124 7.374 14.060 1.00 90.19 95 ASP A O 1
ATOM 720 N N . GLY A 1 96 ? -1.372 6.021 13.661 1.00 86.69 96 GLY A N 1
ATOM 721 C CA . GLY A 1 96 ? -1.021 6.603 12.366 1.00 86.69 96 GLY A CA 1
ATOM 722 C C . GLY A 1 96 ? -1.975 6.237 11.227 1.00 86.69 96 GLY A C 1
ATOM 723 O O . GLY A 1 96 ? -2.061 6.971 10.242 1.00 86.69 96 GLY A O 1
ATOM 724 N N . VAL A 1 97 ? -2.719 5.131 11.336 1.00 87.94 97 VAL A N 1
ATOM 725 C CA . VAL A 1 97 ? -3.555 4.664 10.224 1.00 87.94 97 VAL A CA 1
ATOM 726 C C . VAL A 1 97 ? -4.899 5.388 10.153 1.00 87.94 97 VAL A C 1
ATOM 728 O O . VAL A 1 97 ? -5.641 5.526 11.129 1.00 87.94 97 VAL A O 1
ATOM 731 N N . ARG A 1 98 ? -5.255 5.771 8.927 1.00 92.12 98 ARG A N 1
ATOM 732 C CA . ARG A 1 98 ? -6.553 6.340 8.559 1.00 92.12 98 ARG A CA 1
ATOM 733 C C . ARG A 1 98 ? -7.452 5.288 7.921 1.00 92.12 98 ARG A C 1
ATOM 735 O O . ARG A 1 98 ? -6.957 4.335 7.318 1.00 92.12 98 ARG A O 1
ATOM 742 N N . PHE A 1 99 ? -8.769 5.456 8.008 1.00 92.62 99 PHE A N 1
ATOM 743 C CA . PHE A 1 99 ? -9.698 4.604 7.268 1.00 92.62 99 PHE A CA 1
ATOM 744 C C . PHE A 1 99 ? -10.850 5.365 6.614 1.00 92.62 99 PHE A C 1
ATOM 746 O O . PHE A 1 99 ? -11.234 6.442 7.064 1.00 92.62 99 PHE A O 1
ATOM 753 N N . ARG A 1 100 ? -11.423 4.774 5.565 1.00 92.69 100 ARG A N 1
ATOM 754 C CA . ARG A 1 100 ? -12.663 5.214 4.918 1.00 92.69 100 ARG A CA 1
ATOM 755 C C . ARG A 1 100 ? -13.581 4.020 4.694 1.00 92.69 100 ARG A C 1
ATOM 757 O O . ARG A 1 100 ? -13.113 2.914 4.433 1.00 92.69 100 ARG A O 1
ATOM 764 N N . ALA A 1 101 ? -14.887 4.250 4.751 1.00 91.56 101 ALA A N 1
ATOM 765 C CA . ALA A 1 101 ? -15.890 3.295 4.303 1.00 91.56 101 ALA A CA 1
ATOM 766 C C . ALA A 1 101 ? -16.438 3.694 2.925 1.00 91.56 101 ALA A C 1
ATOM 768 O O . ALA A 1 101 ? -16.798 4.848 2.713 1.00 91.56 101 ALA A O 1
ATOM 769 N N . GLY A 1 102 ? -16.559 2.725 2.023 1.00 86.75 102 GLY A N 1
ATOM 770 C CA . GLY A 1 102 ? -17.114 2.896 0.687 1.00 86.75 102 GLY A CA 1
ATOM 771 C C . GLY A 1 102 ? -16.082 3.247 -0.388 1.00 86.75 102 GLY A C 1
ATOM 772 O O . GLY A 1 102 ? -14.969 3.717 -0.122 1.00 86.75 102 GLY A O 1
ATOM 773 N N . MET A 1 103 ? -16.486 2.995 -1.632 1.00 83.00 103 MET A N 1
ATOM 774 C CA . MET A 1 103 ? -15.747 3.347 -2.845 1.00 83.00 103 MET A CA 1
ATOM 775 C C . MET A 1 103 ? -15.975 4.812 -3.228 1.00 83.00 103 MET A C 1
ATOM 777 O O . MET A 1 103 ? -16.962 5.423 -2.819 1.00 83.00 103 MET A O 1
ATOM 781 N N . THR A 1 104 ? -15.060 5.354 -4.024 1.00 78.75 104 THR A N 1
ATOM 782 C CA . THR A 1 104 ? -15.183 6.674 -4.654 1.00 78.75 104 THR A CA 1
ATOM 783 C C . THR A 1 104 ? -15.665 6.513 -6.092 1.00 78.75 104 THR A C 1
ATOM 785 O O . THR A 1 104 ? -15.591 5.424 -6.656 1.00 78.75 104 THR A O 1
ATOM 788 N N . GLU A 1 105 ? -16.163 7.593 -6.697 1.00 75.75 105 GLU A N 1
ATOM 789 C CA . GLU A 1 105 ? -16.444 7.610 -8.143 1.00 75.75 105 GLU A CA 1
ATOM 790 C C . GLU A 1 105 ? -15.154 7.680 -8.984 1.00 75.75 105 GLU A C 1
ATOM 792 O O . GLU A 1 105 ? -15.167 7.422 -10.186 1.00 75.75 105 GLU A O 1
ATOM 797 N N . GLU A 1 106 ? -14.026 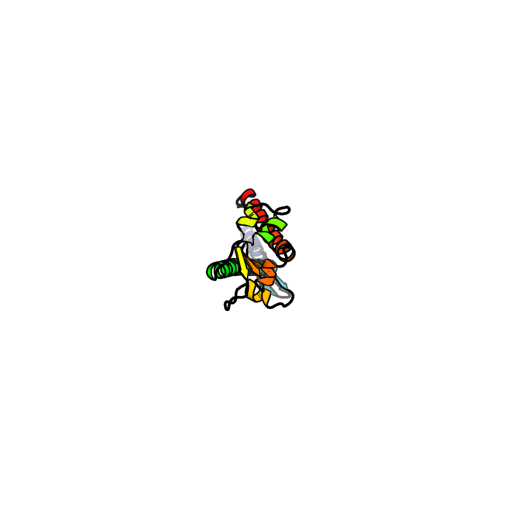8.008 -8.352 1.00 78.19 106 GLU A N 1
ATOM 798 C CA . GLU A 1 106 ? -12.707 8.034 -8.973 1.00 78.19 106 GLU A CA 1
ATOM 799 C C . GLU A 1 106 ? -12.154 6.614 -9.190 1.00 78.19 106 GLU A C 1
ATOM 801 O O . GLU A 1 106 ? -12.295 5.729 -8.343 1.00 78.19 106 GLU A O 1
ATOM 806 N N . MET A 1 107 ? -11.486 6.390 -10.328 1.00 79.69 107 MET A N 1
ATOM 807 C CA . MET A 1 107 ? -10.769 5.141 -10.620 1.00 79.69 107 MET A CA 1
ATOM 808 C C . MET A 1 107 ? -9.447 5.063 -9.840 1.00 79.69 107 MET A C 1
ATOM 810 O O . MET A 1 107 ? -8.351 5.142 -10.400 1.00 79.69 107 MET A O 1
ATOM 814 N N . ASP A 1 108 ? -9.560 4.896 -8.528 1.00 89.31 108 ASP A N 1
ATOM 815 C CA . ASP A 1 108 ? -8.438 4.619 -7.639 1.00 89.31 108 ASP A CA 1
ATOM 816 C C . ASP A 1 108 ? -8.248 3.111 -7.399 1.00 89.31 108 ASP A C 1
ATOM 818 O O . ASP A 1 108 ? -9.125 2.280 -7.667 1.00 89.31 108 ASP A O 1
ATOM 822 N N . ALA A 1 109 ? -7.067 2.742 -6.902 1.00 90.44 109 ALA A N 1
ATOM 823 C CA . ALA A 1 109 ? -6.698 1.349 -6.677 1.00 90.44 109 ALA A CA 1
ATOM 824 C C . ALA A 1 109 ? -7.644 0.622 -5.713 1.00 90.44 109 ALA A C 1
ATOM 826 O O . ALA A 1 109 ? -7.982 -0.539 -5.947 1.00 90.44 109 ALA A O 1
ATOM 827 N N . ALA A 1 110 ? -8.124 1.297 -4.665 1.00 89.44 110 ALA A N 1
ATOM 828 C CA . ALA A 1 110 ? -9.070 0.702 -3.728 1.00 89.44 110 ALA A CA 1
ATOM 829 C C . ALA A 1 110 ? -10.416 0.403 -4.400 1.00 89.44 110 ALA A C 1
ATOM 831 O O . ALA A 1 110 ? -10.968 -0.680 -4.217 1.00 89.44 110 ALA A O 1
ATOM 832 N N . SER A 1 111 ? -10.921 1.329 -5.211 1.00 89.12 111 SER A N 1
ATOM 833 C CA . SER A 1 111 ? -12.196 1.211 -5.914 1.00 89.12 111 SER A CA 1
ATOM 834 C C . SER A 1 111 ? -12.154 0.124 -6.984 1.00 89.12 111 SER A C 1
ATOM 836 O O . SER A 1 111 ? -13.147 -0.571 -7.167 1.00 89.12 111 SER A O 1
ATOM 838 N N . VAL A 1 112 ? -11.009 -0.094 -7.640 1.00 90.38 112 VAL A N 1
ATOM 839 C CA . VAL A 1 112 ? -10.810 -1.240 -8.544 1.00 90.38 112 VAL A CA 1
ATOM 840 C C . VAL A 1 112 ? -10.815 -2.561 -7.770 1.00 90.38 112 VAL A C 1
ATOM 842 O O . VAL A 1 112 ? -11.523 -3.493 -8.143 1.00 90.38 112 VAL A O 1
ATOM 845 N N . LEU A 1 113 ? -10.066 -2.652 -6.670 1.00 89.56 113 LEU A N 1
ATOM 846 C CA . LEU A 1 113 ? -9.941 -3.892 -5.897 1.00 89.56 113 LEU A CA 1
ATOM 847 C C . LEU A 1 113 ? -11.249 -4.281 -5.184 1.00 89.56 113 LEU A C 1
ATOM 849 O O . LEU A 1 113 ? -11.615 -5.455 -5.149 1.00 89.56 113 LEU A O 1
ATOM 853 N N . LEU A 1 114 ? -12.003 -3.301 -4.677 1.00 90.12 114 LEU A N 1
ATOM 854 C CA . LEU A 1 114 ? -13.290 -3.514 -4.003 1.00 90.12 114 LEU A CA 1
ATOM 855 C C . LEU A 1 114 ? -14.436 -3.892 -4.955 1.00 90.12 114 LEU A C 1
ATOM 857 O O . LEU A 1 114 ? -15.502 -4.302 -4.484 1.00 90.12 114 LEU A O 1
ATOM 861 N N . GLN A 1 115 ? -14.248 -3.821 -6.276 1.00 89.19 115 GLN A N 1
ATOM 862 C CA . GLN A 1 115 ? -15.221 -4.384 -7.221 1.00 89.19 115 GLN A CA 1
ATOM 863 C C . GLN A 1 115 ? -15.321 -5.906 -7.094 1.00 89.19 115 GLN A C 1
ATOM 865 O O . GLN A 1 115 ? -16.386 -6.469 -7.347 1.00 89.19 115 GLN A O 1
ATOM 870 N N . HIS A 1 116 ? -14.254 -6.578 -6.654 1.00 89.25 116 HIS A N 1
ATOM 871 C CA . HIS A 1 116 ? -14.303 -8.010 -6.401 1.00 89.25 116 HIS A CA 1
ATOM 872 C C . HIS A 1 116 ? -15.131 -8.294 -5.132 1.00 89.25 116 HIS A C 1
ATOM 874 O O . HIS A 1 116 ? -14.791 -7.766 -4.070 1.00 89.25 116 HIS A O 1
ATOM 880 N N . PRO A 1 117 ? -16.195 -9.118 -5.189 1.00 86.62 117 PRO A N 1
ATOM 881 C CA . PRO A 1 117 ? -17.162 -9.267 -4.092 1.00 86.62 117 PRO A CA 1
ATOM 882 C C . PRO A 1 117 ? -16.532 -9.784 -2.791 1.00 86.62 117 PRO A C 1
ATOM 884 O O . PRO A 1 117 ? -16.922 -9.363 -1.699 1.00 86.62 117 PRO A O 1
ATOM 887 N N . ASP A 1 118 ? -15.507 -10.627 -2.908 1.00 88.56 118 ASP A N 1
ATOM 888 C CA . ASP A 1 118 ? -14.825 -11.226 -1.755 1.00 88.56 118 ASP A CA 1
ATOM 889 C C . ASP A 1 118 ? -13.857 -10.266 -1.047 1.00 88.56 118 ASP A C 1
ATOM 891 O O . ASP A 1 118 ? -13.436 -10.525 0.079 1.00 88.56 118 ASP A O 1
ATOM 895 N N . VAL A 1 119 ? -13.530 -9.123 -1.657 1.00 87.75 119 VAL A N 1
ATOM 896 C CA . VAL A 1 119 ? -12.662 -8.115 -1.037 1.00 87.75 119 VAL A CA 1
ATOM 897 C C . VAL A 1 119 ? -13.506 -7.230 -0.124 1.00 87.75 119 VAL A C 1
ATOM 899 O O . VAL A 1 119 ? -14.508 -6.645 -0.540 1.00 87.75 119 VAL A O 1
ATOM 902 N N . GLN A 1 120 ? -13.127 -7.148 1.150 1.00 90.06 120 GLN A N 1
ATOM 903 C CA . GLN A 1 120 ? -13.869 -6.394 2.171 1.00 90.06 120 GLN A CA 1
ATOM 904 C C . GLN A 1 120 ? -13.118 -5.154 2.659 1.00 90.06 120 GLN A C 1
ATOM 906 O O . GLN A 1 120 ? -13.750 -4.215 3.152 1.00 90.06 120 GLN A O 1
ATOM 911 N N . ALA A 1 121 ? -11.798 -5.154 2.506 1.00 91.19 121 ALA A N 1
ATOM 912 C CA . ALA A 1 121 ? -10.906 -4.067 2.856 1.00 91.19 121 ALA A CA 1
ATOM 913 C C . ALA A 1 121 ? -9.693 -4.083 1.920 1.00 91.19 121 ALA A C 1
ATOM 915 O O . ALA A 1 121 ? -9.375 -5.121 1.341 1.00 91.19 121 ALA A O 1
ATOM 916 N N . VAL A 1 122 ? -9.064 -2.923 1.757 1.00 90.56 122 VAL A N 1
ATOM 917 C CA . VAL A 1 122 ? -7.816 -2.732 1.012 1.00 90.56 122 VAL A CA 1
ATOM 918 C C . VAL A 1 122 ? -6.994 -1.667 1.723 1.00 90.56 122 VAL A C 1
ATOM 920 O O . VAL A 1 122 ? -7.535 -0.631 2.108 1.00 90.56 122 VAL A O 1
ATOM 923 N N . THR A 1 123 ? -5.687 -1.871 1.842 1.00 90.38 123 THR A N 1
ATOM 924 C CA . THR A 1 123 ? -4.758 -0.864 2.363 1.00 90.38 123 THR A CA 1
ATOM 925 C C . THR A 1 123 ? -3.981 -0.191 1.247 1.00 90.38 123 THR A C 1
ATOM 927 O O . THR A 1 123 ? -3.249 -0.829 0.494 1.00 90.38 123 THR A O 1
ATOM 930 N N . LEU A 1 124 ? -4.084 1.133 1.194 1.00 89.06 124 LEU A N 1
ATOM 931 C CA . LEU A 1 124 ? -3.245 1.995 0.377 1.00 89.06 124 LEU A CA 1
ATOM 932 C C . LEU A 1 124 ? -2.179 2.625 1.274 1.00 89.06 124 LEU A C 1
ATOM 934 O O . LEU A 1 124 ? -2.406 3.684 1.858 1.00 89.06 124 LEU A O 1
ATOM 938 N N . VAL A 1 125 ? -1.021 1.967 1.381 1.00 85.44 125 VAL A N 1
ATOM 939 C CA . VAL A 1 125 ? 0.131 2.373 2.211 1.00 85.44 125 VAL A CA 1
ATOM 940 C C . VAL A 1 125 ? -0.165 2.377 3.717 1.00 85.44 125 VAL A C 1
ATOM 942 O O . VAL A 1 125 ? 0.309 1.507 4.436 1.00 85.44 125 VAL A O 1
ATOM 945 N N . ASP A 1 126 ? -0.942 3.346 4.189 1.00 85.00 126 ASP A N 1
ATOM 946 C CA . ASP A 1 126 ? -1.351 3.577 5.581 1.00 85.00 126 ASP A CA 1
ATOM 947 C C . ASP A 1 126 ? -2.814 4.067 5.673 1.00 85.00 126 ASP A C 1
ATOM 949 O O . ASP A 1 126 ? -3.241 4.561 6.716 1.00 85.00 126 ASP A O 1
ATOM 953 N N . ALA A 1 127 ? -3.584 3.964 4.586 1.00 88.31 127 ALA A N 1
ATOM 954 C CA . ALA A 1 127 ? -5.001 4.302 4.535 1.00 88.31 127 ALA A CA 1
ATOM 955 C C . ALA A 1 127 ? -5.820 3.055 4.172 1.00 88.31 127 ALA A C 1
ATOM 957 O O . ALA A 1 127 ? -5.678 2.505 3.082 1.00 88.31 127 ALA A O 1
ATOM 958 N N . GLY A 1 128 ? -6.676 2.600 5.087 1.00 90.69 128 GLY A N 1
ATOM 959 C CA . GLY A 1 128 ? -7.564 1.457 4.866 1.00 90.69 128 GLY A CA 1
ATOM 960 C C . GLY A 1 128 ? -8.896 1.874 4.242 1.00 90.69 128 GLY A C 1
ATOM 961 O O . GLY A 1 128 ? -9.602 2.714 4.793 1.00 90.69 128 GLY A O 1
ATOM 962 N N . VAL A 1 129 ? -9.287 1.265 3.129 1.00 92.88 129 VAL A N 1
ATOM 963 C CA . VAL A 1 129 ? -10.599 1.460 2.504 1.00 92.88 129 VAL A CA 1
ATOM 964 C C . VAL A 1 129 ? -11.426 0.198 2.693 1.00 92.88 129 VAL A C 1
ATOM 966 O O . VAL A 1 129 ? -11.087 -0.864 2.178 1.00 92.88 129 VAL A O 1
ATOM 969 N N . PHE A 1 130 ? -12.520 0.313 3.438 1.00 93.44 130 PHE A N 1
ATOM 970 C CA . PHE A 1 130 ? -13.450 -0.777 3.716 1.00 93.44 130 PHE A CA 1
ATOM 971 C C . PHE A 1 130 ? -14.664 -0.682 2.805 1.00 93.44 130 PHE A C 1
ATOM 973 O O . PHE A 1 130 ? -15.145 0.412 2.522 1.00 93.44 130 PHE A O 1
ATOM 980 N N . ARG A 1 131 ? -15.236 -1.822 2.407 1.00 91.44 131 ARG A N 1
ATOM 981 C CA . ARG A 1 131 ? -16.457 -1.856 1.583 1.00 91.44 131 ARG A CA 1
ATOM 982 C C . ARG A 1 131 ? -17.619 -1.088 2.220 1.00 91.44 131 ARG A C 1
ATOM 984 O O . ARG A 1 131 ? -18.386 -0.430 1.525 1.00 91.44 131 ARG A O 1
ATOM 991 N N . SER A 1 132 ? -17.769 -1.195 3.536 1.00 90.81 132 SER A N 1
ATOM 992 C CA . SER A 1 132 ? -18.830 -0.539 4.298 1.00 90.81 132 SER A CA 1
ATOM 993 C C . SER A 1 132 ? -18.349 -0.179 5.698 1.00 90.81 132 SER A C 1
ATOM 995 O O . SER A 1 132 ? -17.377 -0.746 6.199 1.00 90.81 132 SER A O 1
ATOM 997 N N . ARG A 1 133 ? -19.066 0.733 6.362 1.00 90.44 133 ARG A N 1
ATOM 998 C CA . ARG A 1 133 ? -18.780 1.093 7.756 1.00 90.44 133 ARG A CA 1
ATOM 999 C C . ARG A 1 133 ? -18.935 -0.110 8.685 1.00 90.44 133 ARG A C 1
ATOM 1001 O O . ARG A 1 133 ? -18.072 -0.348 9.517 1.00 90.44 133 ARG A O 1
ATOM 1008 N N . ALA A 1 134 ? -19.965 -0.927 8.464 1.00 89.31 134 ALA A N 1
ATOM 1009 C CA . ALA A 1 134 ? -20.166 -2.165 9.211 1.00 89.31 134 ALA A CA 1
ATOM 1010 C C . ALA A 1 134 ? -18.975 -3.132 9.073 1.00 89.31 134 ALA A C 1
ATOM 1012 O O . ALA A 1 134 ? -18.587 -3.765 10.050 1.00 89.31 134 ALA A O 1
ATOM 1013 N N . ALA A 1 135 ? -18.354 -3.213 7.889 1.00 86.62 135 ALA A N 1
ATOM 1014 C CA . ALA A 1 135 ? -17.151 -4.019 7.687 1.00 86.62 135 ALA A CA 1
ATOM 1015 C C . ALA A 1 135 ? -15.923 -3.462 8.431 1.00 86.62 135 ALA A C 1
ATOM 1017 O O . ALA A 1 135 ? -15.071 -4.245 8.838 1.00 86.62 135 ALA A O 1
ATOM 1018 N N . ALA A 1 136 ? -15.834 -2.141 8.612 1.00 88.88 136 ALA A N 1
ATOM 1019 C CA . ALA A 1 136 ? -14.758 -1.501 9.368 1.00 88.88 136 ALA A CA 1
ATOM 1020 C C . ALA A 1 136 ? -14.968 -1.602 10.890 1.00 88.88 136 ALA A C 1
ATOM 1022 O O . ALA A 1 136 ? -14.016 -1.748 11.643 1.00 88.88 136 ALA A O 1
ATOM 1023 N N . GLU A 1 137 ? -16.202 -1.528 11.377 1.00 88.44 137 GLU A N 1
ATOM 1024 C CA . GLU A 1 137 ? -16.473 -1.435 12.820 1.00 88.44 137 GLU A CA 1
ATOM 1025 C C . GLU A 1 137 ? -16.799 -2.787 13.469 1.00 88.44 137 GLU A C 1
ATOM 1027 O O . GLU A 1 137 ? -16.596 -2.954 14.669 1.00 88.44 137 GLU A O 1
ATOM 1032 N N . GLY A 1 138 ? -17.304 -3.752 12.696 1.00 84.12 138 GLY A N 1
ATOM 1033 C CA . GLY A 1 138 ? -17.869 -4.989 13.236 1.00 84.12 138 GLY A CA 1
ATOM 1034 C C . GLY A 1 138 ? -16.871 -6.111 13.524 1.00 84.12 138 GLY A C 1
ATOM 1035 O O . GLY A 1 138 ? -17.222 -7.039 14.246 1.00 84.12 138 GLY A O 1
ATOM 1036 N N . ASP A 1 139 ? -15.659 -6.069 12.961 1.00 83.19 139 ASP A N 1
ATOM 1037 C CA . ASP A 1 139 ? -14.734 -7.204 13.025 1.00 83.19 139 ASP A CA 1
ATOM 1038 C C . ASP A 1 139 ? -13.262 -6.778 12.908 1.00 83.19 139 ASP A C 1
ATOM 1040 O O . ASP A 1 139 ? -12.795 -6.368 11.841 1.00 83.19 139 ASP A O 1
ATOM 1044 N N . ALA A 1 140 ? -12.506 -6.917 14.001 1.00 84.81 140 ALA A N 1
ATOM 1045 C CA . ALA A 1 140 ? -11.076 -6.616 14.030 1.00 84.81 140 ALA A CA 1
ATOM 1046 C C . ALA A 1 140 ? -10.247 -7.564 13.147 1.00 84.81 140 ALA A C 1
ATOM 1048 O O . ALA A 1 140 ? -9.184 -7.166 12.666 1.00 84.81 140 ALA A O 1
ATOM 1049 N N . ALA A 1 141 ? -10.731 -8.778 12.856 1.00 84.12 141 ALA A N 1
ATOM 1050 C CA . ALA A 1 141 ? -10.024 -9.720 11.990 1.00 84.12 141 ALA A CA 1
ATOM 1051 C C . ALA A 1 141 ? -9.875 -9.183 10.559 1.00 84.12 141 ALA A C 1
ATOM 1053 O O . ALA A 1 141 ? -8.881 -9.470 9.896 1.00 84.12 141 ALA A O 1
ATOM 1054 N N . ARG A 1 142 ? -10.801 -8.327 10.105 1.00 83.75 142 ARG A N 1
ATOM 1055 C CA . ARG A 1 142 ? -10.719 -7.661 8.792 1.00 83.75 142 ARG A CA 1
ATOM 1056 C C . ARG A 1 142 ? -9.609 -6.618 8.718 1.00 83.75 142 ARG A C 1
ATOM 1058 O O . ARG A 1 142 ? -9.150 -6.301 7.629 1.00 83.75 142 ARG A O 1
ATOM 1065 N N . TRP A 1 143 ? -9.164 -6.099 9.860 1.00 85.75 143 TRP A N 1
ATOM 1066 C CA . TRP A 1 143 ? -8.049 -5.159 9.930 1.00 85.75 143 TRP A CA 1
ATOM 1067 C C . TRP A 1 143 ? -6.699 -5.866 10.006 1.00 85.75 143 TRP A C 1
ATOM 1069 O O . TRP A 1 143 ? -5.704 -5.275 9.611 1.00 85.75 143 TRP A O 1
ATOM 1079 N N . GLY A 1 144 ? -6.632 -7.102 10.506 1.00 78.50 144 GLY A N 1
ATOM 1080 C CA . GLY A 1 144 ? -5.368 -7.814 10.735 1.00 78.50 144 GLY A CA 1
ATOM 1081 C C . GLY A 1 144 ? -4.479 -7.930 9.486 1.00 78.50 144 GLY A C 1
ATOM 1082 O O . GLY A 1 144 ? -3.363 -7.405 9.495 1.00 78.50 144 GLY A O 1
ATOM 1083 N N . PRO A 1 145 ? -4.953 -8.548 8.386 1.00 76.94 145 PRO A N 1
ATOM 1084 C CA . PRO A 1 145 ? -4.182 -8.659 7.142 1.00 76.94 145 PRO A CA 1
ATOM 1085 C C . PRO A 1 145 ? -3.757 -7.295 6.583 1.00 76.94 145 PRO A C 1
ATOM 1087 O O . PRO A 1 145 ? -2.629 -7.113 6.131 1.00 76.94 145 PRO A O 1
ATOM 1090 N N . GLU A 1 146 ? -4.636 -6.306 6.710 1.00 77.50 146 GLU A N 1
ATOM 1091 C CA . GLU A 1 146 ? -4.393 -4.930 6.286 1.00 77.50 146 GLU A CA 1
ATOM 1092 C C . GLU A 1 146 ? -3.315 -4.242 7.135 1.00 77.50 146 GLU A C 1
ATOM 1094 O O . GLU A 1 146 ? -2.447 -3.539 6.626 1.00 77.50 146 GLU A O 1
ATOM 1099 N N . ARG A 1 147 ? -3.306 -4.477 8.448 1.00 79.12 147 ARG A N 1
ATOM 1100 C CA . ARG A 1 147 ? -2.281 -3.953 9.361 1.00 79.12 147 ARG A CA 1
ATOM 1101 C C . ARG A 1 147 ? -0.934 -4.610 9.166 1.00 79.12 147 ARG A C 1
ATOM 1103 O O . ARG A 1 147 ? 0.088 -3.934 9.254 1.00 79.12 147 ARG A O 1
ATOM 1110 N N . TRP A 1 148 ? -0.936 -5.897 8.851 1.00 70.50 148 TRP A N 1
ATOM 1111 C CA . TRP A 1 148 ? 0.272 -6.585 8.436 1.00 70.50 148 TRP A CA 1
ATOM 1112 C C . TRP A 1 148 ? 0.883 -5.939 7.183 1.00 70.50 148 TRP A C 1
ATOM 1114 O O . TRP A 1 148 ? 2.079 -5.654 7.184 1.00 70.50 148 TRP A O 1
ATOM 1124 N N . ALA A 1 149 ? 0.073 -5.601 6.174 1.00 75.56 149 ALA A N 1
ATOM 1125 C CA . ALA A 1 149 ? 0.557 -4.911 4.976 1.00 75.56 149 ALA A CA 1
ATOM 1126 C C . ALA A 1 149 ? 1.200 -3.540 5.290 1.00 75.56 149 ALA A C 1
ATOM 1128 O O . ALA A 1 149 ? 2.274 -3.237 4.767 1.00 75.56 149 ALA A O 1
ATOM 1129 N N . VAL A 1 150 ? 0.613 -2.741 6.198 1.00 76.75 150 VAL A N 1
ATOM 1130 C CA . VAL A 1 150 ? 1.223 -1.468 6.650 1.00 76.75 150 VAL A CA 1
ATOM 1131 C C . VAL A 1 150 ? 2.563 -1.716 7.351 1.00 76.75 150 VAL A C 1
ATOM 1133 O O . VAL A 1 150 ? 3.563 -1.073 7.028 1.00 76.75 150 VAL A O 1
ATOM 1136 N N . GLN A 1 151 ? 2.605 -2.657 8.300 1.00 77.94 151 GLN A N 1
ATOM 1137 C CA . GLN A 1 151 ? 3.819 -2.991 9.051 1.00 77.94 151 GLN A CA 1
ATOM 1138 C C . GLN A 1 151 ? 4.951 -3.435 8.114 1.00 77.94 151 GLN A C 1
ATOM 1140 O O . GLN A 1 151 ? 6.094 -3.001 8.275 1.00 77.94 151 GLN A O 1
ATOM 1145 N N . GLN A 1 152 ? 4.635 -4.264 7.115 1.00 77.50 152 GLN A N 1
ATOM 1146 C CA . GLN A 1 152 ? 5.589 -4.694 6.095 1.00 77.50 152 GLN A CA 1
ATOM 1147 C C . GLN A 1 152 ? 6.136 -3.503 5.306 1.00 77.50 152 GLN A C 1
ATOM 1149 O O . GLN A 1 152 ? 7.356 -3.353 5.215 1.00 77.50 152 GLN A O 1
ATOM 1154 N N . TYR A 1 153 ? 5.264 -2.618 4.816 1.00 79.06 153 TYR A N 1
ATOM 1155 C CA . TYR A 1 153 ? 5.686 -1.432 4.071 1.00 79.06 153 TYR A CA 1
ATOM 1156 C C . TYR A 1 153 ? 6.615 -0.522 4.890 1.00 79.06 153 TYR A C 1
ATOM 1158 O O . TYR A 1 153 ? 7.643 -0.063 4.389 1.00 79.06 153 TYR A O 1
ATOM 1166 N N . VAL A 1 154 ? 6.295 -0.286 6.167 1.00 79.75 154 VAL A N 1
ATOM 1167 C CA . VAL A 1 154 ? 7.164 0.484 7.072 1.00 79.75 154 VAL A CA 1
ATOM 1168 C C . VAL A 1 154 ? 8.515 -0.213 7.250 1.00 79.75 154 VAL A C 1
ATOM 1170 O O . VAL A 1 154 ? 9.550 0.441 7.132 1.00 79.75 154 VAL A O 1
ATOM 1173 N N . SER A 1 155 ? 8.518 -1.533 7.469 1.00 80.50 155 SER A N 1
ATOM 1174 C CA . SER A 1 155 ? 9.751 -2.299 7.685 1.00 80.50 155 SER A CA 1
ATOM 1175 C C . SER A 1 155 ? 10.702 -2.257 6.483 1.00 80.50 155 SER A C 1
ATOM 1177 O O . SER A 1 155 ? 11.904 -2.052 6.660 1.00 80.50 155 SER A O 1
ATOM 1179 N N . TRP A 1 156 ? 10.176 -2.366 5.257 1.00 81.44 156 TRP A N 1
ATOM 1180 C CA . TRP A 1 156 ? 10.976 -2.278 4.034 1.00 81.44 156 TRP A CA 1
ATOM 1181 C C . TRP A 1 156 ? 11.586 -0.895 3.866 1.00 81.44 156 TRP A C 1
ATOM 1183 O O . TRP A 1 156 ? 12.789 -0.785 3.656 1.00 81.44 156 TRP A O 1
ATOM 1193 N N . ARG A 1 157 ? 10.798 0.160 4.096 1.00 76.50 157 ARG A N 1
ATOM 1194 C CA . ARG A 1 157 ? 11.294 1.538 4.042 1.00 76.50 157 ARG A CA 1
ATOM 1195 C C . ARG A 1 157 ? 12.425 1.773 5.042 1.00 76.50 157 ARG A C 1
ATOM 1197 O O . ARG A 1 157 ? 13.430 2.400 4.720 1.00 76.50 157 ARG A O 1
ATOM 1204 N N . THR A 1 158 ? 12.284 1.263 6.268 1.00 76.50 158 THR A N 1
ATOM 1205 C CA . THR A 1 158 ? 13.352 1.376 7.271 1.00 76.50 158 THR A CA 1
ATOM 1206 C C . THR A 1 158 ? 14.597 0.580 6.882 1.00 76.50 158 THR A C 1
ATOM 1208 O O . THR A 1 158 ? 15.704 1.065 7.100 1.00 76.50 158 THR A O 1
ATOM 1211 N N . ALA A 1 159 ? 14.438 -0.593 6.260 1.00 75.69 159 ALA A N 1
ATOM 1212 C CA . ALA A 1 159 ? 15.558 -1.395 5.774 1.00 75.69 159 ALA A CA 1
ATOM 1213 C C . ALA A 1 159 ? 16.306 -0.706 4.617 1.00 75.69 159 ALA A C 1
ATOM 1215 O O . ALA A 1 159 ? 17.534 -0.702 4.613 1.00 75.69 159 ALA A O 1
ATOM 1216 N N . GLU A 1 160 ? 15.599 -0.065 3.683 1.00 69.44 160 GLU A N 1
ATOM 1217 C CA . GLU A 1 160 ? 16.195 0.715 2.586 1.00 69.44 160 GLU A CA 1
ATOM 1218 C C . GLU A 1 160 ? 17.013 1.905 3.105 1.00 69.44 160 GLU A C 1
ATOM 1220 O O . GLU A 1 160 ? 18.149 2.118 2.680 1.00 69.44 160 GLU A O 1
ATOM 1225 N N . VAL A 1 161 ? 16.483 2.649 4.084 1.00 66.19 161 VAL A N 1
ATOM 1226 C CA . VAL A 1 161 ? 17.205 3.766 4.722 1.00 66.19 161 VAL A CA 1
ATOM 1227 C C . VAL A 1 161 ? 18.476 3.279 5.426 1.00 66.19 161 VAL A C 1
ATOM 1229 O O . VAL A 1 161 ? 19.504 3.955 5.383 1.00 66.19 161 VAL A O 1
ATOM 1232 N N . GLN A 1 162 ? 18.434 2.096 6.043 1.00 56.94 162 GLN A N 1
ATOM 1233 C CA . GLN A 1 162 ? 19.590 1.495 6.714 1.00 56.94 162 GLN A CA 1
ATOM 1234 C C . GLN A 1 162 ? 20.648 0.954 5.741 1.00 56.94 162 GLN A C 1
ATOM 1236 O O . GLN A 1 162 ? 21.818 0.875 6.109 1.00 56.94 162 GLN A O 1
ATOM 1241 N N . GLN A 1 163 ? 20.271 0.608 4.508 1.00 57.19 163 GLN A N 1
ATOM 1242 C CA . GLN A 1 163 ? 21.199 0.089 3.497 1.00 57.19 163 GLN A CA 1
ATOM 1243 C C . GLN A 1 163 ? 21.993 1.183 2.764 1.00 57.19 163 GLN A C 1
ATOM 1245 O O . GLN A 1 163 ? 22.981 0.860 2.102 1.00 57.19 163 GLN A O 1
ATOM 1250 N N . GLY A 1 164 ? 21.627 2.463 2.933 1.00 42.22 164 GLY A N 1
ATOM 1251 C CA . GLY A 1 164 ? 22.275 3.601 2.272 1.00 42.22 164 GLY A CA 1
ATOM 1252 C C . GLY A 1 164 ? 22.158 3.549 0.738 1.00 42.22 164 GLY A C 1
ATOM 1253 O O . GLY A 1 164 ? 21.790 2.522 0.168 1.00 42.22 164 GLY A O 1
ATOM 1254 N N . PRO A 1 165 ? 22.451 4.643 0.012 1.00 45.62 165 PRO A N 1
ATOM 1255 C CA . PRO A 1 165 ? 22.430 4.600 -1.443 1.00 45.62 165 PRO A CA 1
ATOM 1256 C C . PRO A 1 165 ? 23.555 3.678 -1.927 1.00 45.62 165 PRO A C 1
ATOM 1258 O O . PRO A 1 165 ? 24.725 4.055 -1.897 1.00 45.62 165 PRO A O 1
ATOM 1261 N N . GLN A 1 166 ? 23.199 2.477 -2.383 1.00 50.34 166 GLN A N 1
ATOM 1262 C CA . GLN A 1 166 ? 24.062 1.631 -3.205 1.00 50.34 166 GLN A CA 1
ATOM 1263 C C . GLN A 1 166 ? 24.229 2.343 -4.558 1.00 50.34 166 GLN A C 1
ATOM 1265 O O . GLN A 1 166 ? 23.435 2.153 -5.479 1.00 50.34 166 GLN A O 1
ATOM 1270 N N . ARG A 1 167 ? 25.201 3.258 -4.630 1.00 39.75 167 ARG A N 1
ATOM 1271 C CA . ARG A 1 167 ? 25.703 3.860 -5.868 1.00 39.75 167 ARG A CA 1
ATOM 1272 C C . ARG A 1 167 ? 27.085 3.319 -6.182 1.00 39.75 167 ARG A C 1
ATOM 1274 O O . ARG A 1 167 ? 27.905 3.265 -5.241 1.00 39.75 167 ARG A O 1
#

Radius of gyration: 30.94 Å; Cα contacts (8 Å, |Δi|>4): 165; chains: 1; bounding box: 86×31×79 Å

Secondary structure (DSSP, 8-state):
-HHHHHHHHHHHHHH---------PPTTEEEEEESEEEEEE-HHHHHHHHHHHHHHHHHHHHHHHHHHHHHT--EEPPHHHHHHHTTTS-HHHHHH-EEEES--SS--HHHHHTTSTT--EEEETTEEEESSHHHHHS-GGGTHHHHHHHHHHHHHHHHHHHH----